Protein AF-A0A8H5BLG8-F1 (afdb_monomer_lite)

Secondary structure (DSSP, 8-state):
-----------HHHHHHHHHH--TTT-HHHHHHHHHHHTSTTS-TT--HHHHHHHHHHHHHHHHHHHS-----HHHHHHHHHHHHH-TT-----TT----HHHHHHHHHTT-GGGSTT-----S----SPPPP--------GGGGS------

Organism: NCBI:txid2480587

Sequence (152 aa):
MAESITTETRSTEEMLTAYGSYPFDTDEAYQQGLASILSGPSWGPNASQDAQEEIIRRTRVFYFNRVLGGSITIEQAREYEASLKSDPASAATNENRVLSFAELKELIETGNVDKIPNNKVIPEGLNDAPPSQSTAPARKKPWETVETHEST

pLDDT: mean 75.68, std 15.06, range [37.72, 92.94]

InterPro domains:
  IPR040554 Peroxisomal membrane protein PEX14-like, KPWE domain [PF17733] (97-145)
  IPR058841 PEX14-like, helix-turn-helix domain [PF25871] (14-83)

Radius of gyration: 33.03 Å; chains: 1; bounding box: 49×105×86 Å

Structure (mmCIF, N/CA/C/O backbone):
data_AF-A0A8H5BLG8-F1
#
_entry.id   AF-A0A8H5BLG8-F1
#
loop_
_atom_site.group_PDB
_atom_site.id
_atom_site.type_symbol
_atom_site.label_atom_id
_atom_site.label_alt_id
_atom_site.label_comp_id
_atom_site.label_asym_id
_atom_site.label_entity_id
_atom_site.label_seq_id
_atom_site.pdbx_PDB_ins_code
_atom_site.Cartn_x
_atom_site.Cartn_y
_atom_site.Cartn_z
_atom_site.occupancy
_atom_site.B_iso_or_equiv
_atom_site.auth_seq_id
_atom_site.auth_comp_id
_atom_site.auth_asym_id
_atom_site.auth_atom_id
_atom_site.pdbx_PDB_model_num
ATOM 1 N N . MET A 1 1 ? -17.818 29.704 -35.445 1.00 46.44 1 MET A N 1
ATOM 2 C CA . MET A 1 1 ? -17.826 28.258 -35.741 1.00 46.44 1 MET A CA 1
ATOM 3 C C . MET A 1 1 ? -16.412 27.751 -35.515 1.00 46.44 1 MET A C 1
ATOM 5 O O . MET A 1 1 ? -15.535 28.191 -36.242 1.00 46.44 1 MET A O 1
ATOM 9 N N . ALA A 1 2 ? -16.210 26.979 -34.447 1.00 40.97 2 ALA A N 1
ATOM 10 C CA . ALA A 1 2 ? -15.053 26.125 -34.127 1.00 40.97 2 ALA A CA 1
ATOM 11 C C . ALA A 1 2 ? -15.394 25.511 -32.751 1.00 40.97 2 ALA A C 1
ATOM 13 O O . ALA A 1 2 ? -15.283 26.184 -31.733 1.00 40.97 2 ALA A O 1
ATOM 14 N N . GLU A 1 3 ? -16.286 24.523 -32.730 1.00 39.25 3 GLU A N 1
ATOM 15 C CA . GLU A 1 3 ? -15.959 23.087 -32.716 1.00 39.25 3 GLU A CA 1
ATOM 16 C C . GLU A 1 3 ? -15.425 22.639 -31.351 1.00 39.25 3 GLU A C 1
ATOM 18 O O . GLU A 1 3 ? -14.270 22.828 -30.982 1.00 39.25 3 GLU A O 1
ATOM 23 N N . SER A 1 4 ? -16.370 22.086 -30.596 1.00 49.41 4 SER A N 1
ATOM 24 C CA . SER A 1 4 ? -16.250 21.467 -29.289 1.00 49.41 4 SER A CA 1
ATOM 25 C C . SER A 1 4 ? -15.364 20.222 -29.346 1.00 49.41 4 SER A C 1
ATOM 27 O O . SER A 1 4 ? -15.660 19.293 -30.094 1.00 49.41 4 SER A O 1
ATOM 29 N N . ILE A 1 5 ? -14.345 20.157 -28.490 1.00 47.31 5 ILE A N 1
ATOM 30 C CA . ILE A 1 5 ? -13.675 18.901 -28.137 1.00 47.31 5 ILE A CA 1
ATOM 31 C C . ILE A 1 5 ? -14.036 18.531 -26.697 1.00 47.31 5 ILE A C 1
ATOM 33 O O . ILE A 1 5 ? -13.345 18.857 -25.738 1.00 47.31 5 ILE A O 1
ATOM 37 N N . THR A 1 6 ? -15.176 17.864 -26.539 1.00 42.25 6 THR A N 1
ATOM 38 C CA . THR A 1 6 ? -15.516 17.134 -25.315 1.00 42.25 6 THR A CA 1
ATOM 39 C C . THR A 1 6 ? -14.705 15.841 -25.320 1.00 42.25 6 THR A C 1
ATOM 41 O O . THR A 1 6 ? -15.135 14.838 -25.880 1.00 42.25 6 THR A O 1
ATOM 44 N N . THR A 1 7 ? -13.498 15.866 -24.755 1.00 41.19 7 THR A N 1
ATOM 45 C CA . THR A 1 7 ? -12.763 14.637 -24.434 1.00 41.19 7 THR A CA 1
ATOM 46 C C . THR A 1 7 ? -13.150 14.194 -23.031 1.00 41.19 7 THR A C 1
ATOM 48 O O . THR A 1 7 ? -12.825 14.850 -22.046 1.00 41.19 7 THR A O 1
ATOM 51 N N . GLU A 1 8 ? -13.888 13.095 -22.996 1.00 45.09 8 GLU A N 1
ATOM 52 C CA . GLU A 1 8 ? -14.345 12.309 -21.855 1.00 45.09 8 GLU A CA 1
ATOM 53 C C . GLU A 1 8 ? -13.247 12.082 -20.798 1.00 45.09 8 GLU A C 1
ATOM 55 O O . GLU A 1 8 ? -12.443 11.155 -20.879 1.00 45.09 8 GLU A O 1
ATOM 60 N N . THR A 1 9 ? -13.205 12.939 -19.777 1.00 51.31 9 THR A N 1
ATOM 61 C CA . THR A 1 9 ? -12.530 12.646 -18.510 1.00 51.31 9 THR A CA 1
ATOM 62 C C . THR A 1 9 ? -13.360 11.591 -17.787 1.00 51.31 9 THR A C 1
ATOM 64 O O . THR A 1 9 ? -14.336 11.936 -17.122 1.00 51.31 9 THR A O 1
ATOM 67 N N . ARG A 1 10 ? -13.003 10.304 -17.912 1.00 60.78 10 ARG A N 1
ATOM 68 C CA . ARG A 1 10 ? -13.408 9.309 -16.902 1.00 60.78 10 ARG A CA 1
ATOM 69 C C . ARG A 1 10 ? -13.079 9.900 -15.534 1.00 60.78 10 ARG A C 1
ATOM 71 O O . ARG A 1 10 ? -11.969 10.395 -15.347 1.00 60.78 10 ARG A O 1
ATOM 78 N N . SER A 1 11 ? -14.056 9.918 -14.637 1.00 78.88 11 SER A N 1
ATOM 79 C CA . SER A 1 11 ? -14.020 10.683 -13.395 1.00 78.88 11 SER A CA 1
ATOM 80 C C . SER A 1 11 ? -12.716 10.407 -12.639 1.00 78.88 11 SER A C 1
ATOM 82 O O . SER A 1 11 ? -12.423 9.265 -12.284 1.00 78.88 11 SER A O 1
ATOM 84 N N . THR A 1 12 ? -11.900 11.438 -12.414 1.00 80.12 12 THR A N 1
ATOM 85 C CA . THR A 1 12 ? -10.600 11.315 -11.730 1.00 80.12 12 THR A CA 1
ATOM 86 C C . THR A 1 12 ? -10.736 10.621 -10.372 1.00 80.12 12 THR A C 1
ATOM 88 O O . THR A 1 12 ? -9.869 9.850 -9.974 1.00 80.12 12 THR A O 1
ATOM 91 N N . GLU A 1 13 ? -11.855 10.850 -9.686 1.00 80.94 13 GLU A N 1
ATOM 92 C CA . GLU A 1 13 ? -12.243 10.183 -8.441 1.00 80.94 13 GLU A CA 1
ATOM 93 C C . GLU A 1 13 ? -12.388 8.658 -8.578 1.00 80.94 13 GLU A C 1
ATOM 95 O O . GLU A 1 13 ? -11.890 7.914 -7.732 1.00 80.94 13 GLU A O 1
ATOM 100 N N . GLU A 1 14 ? -12.995 8.169 -9.662 1.00 83.69 14 GLU A N 1
ATOM 101 C CA . GLU A 1 14 ? -13.132 6.734 -9.928 1.00 83.69 14 GLU A CA 1
ATOM 102 C C . GLU A 1 14 ? -11.769 6.119 -10.236 1.00 83.69 14 GLU A C 1
ATOM 104 O O . GLU A 1 14 ? -11.456 5.026 -9.767 1.00 83.69 14 GLU A O 1
ATOM 109 N N . MET A 1 15 ? -10.916 6.848 -10.962 1.00 85.56 15 MET A N 1
ATOM 110 C CA . MET A 1 15 ? -9.547 6.412 -11.225 1.00 85.56 15 MET A CA 1
ATOM 111 C C . MET A 1 15 ? -8.707 6.357 -9.947 1.00 85.56 15 MET A C 1
ATOM 113 O O . MET A 1 15 ? -8.009 5.369 -9.737 1.00 85.56 15 MET A O 1
ATOM 117 N N . LEU A 1 16 ? -8.798 7.361 -9.071 1.00 86.31 16 LEU A N 1
ATOM 118 C CA . LEU A 1 16 ? -8.119 7.366 -7.770 1.00 86.31 16 LEU A CA 1
ATOM 119 C C . LEU A 1 16 ? -8.606 6.229 -6.868 1.00 86.31 16 LEU A C 1
ATOM 121 O O . LEU A 1 16 ? -7.799 5.556 -6.231 1.00 86.31 16 LEU A O 1
ATOM 125 N N . THR A 1 17 ? -9.910 5.957 -6.877 1.00 86.62 17 THR A N 1
ATOM 126 C CA . THR A 1 17 ? -10.500 4.833 -6.139 1.00 86.62 17 THR A CA 1
ATOM 127 C C . THR A 1 17 ? -10.006 3.488 -6.679 1.00 86.62 17 THR A C 1
ATOM 129 O O . THR A 1 17 ? -9.628 2.603 -5.907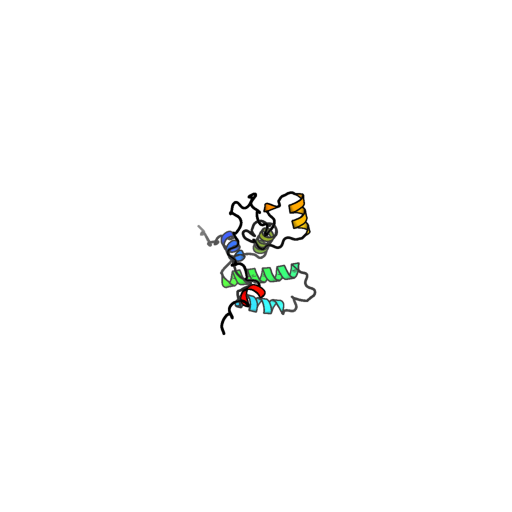 1.00 86.62 17 THR A O 1
ATOM 132 N N . ALA A 1 18 ? -9.949 3.337 -8.005 1.00 87.62 18 ALA A N 1
ATOM 133 C CA . ALA A 1 18 ? -9.407 2.150 -8.658 1.00 87.62 18 ALA A CA 1
ATOM 134 C C . ALA A 1 18 ? -7.902 1.982 -8.397 1.00 87.62 18 ALA A C 1
ATOM 136 O O . ALA A 1 18 ? -7.449 0.863 -8.178 1.00 87.62 18 ALA A O 1
ATOM 137 N N . TYR A 1 19 ? -7.140 3.080 -8.365 1.00 89.31 19 TYR A N 1
ATOM 138 C CA . TYR A 1 19 ? -5.725 3.089 -7.993 1.00 89.31 19 TYR A CA 1
ATOM 139 C C . TYR A 1 19 ? -5.524 2.608 -6.552 1.00 89.31 19 TYR A C 1
ATOM 141 O O . TYR A 1 19 ? -4.691 1.737 -6.317 1.00 89.31 19 TYR A O 1
ATOM 149 N N . GLY A 1 20 ? -6.317 3.112 -5.602 1.00 86.12 20 GLY A N 1
ATOM 150 C CA . GLY A 1 20 ? -6.266 2.681 -4.202 1.00 86.12 20 GLY A CA 1
ATOM 151 C C . GLY A 1 20 ? -6.664 1.221 -3.987 1.00 86.12 20 GLY A C 1
ATOM 152 O O . GLY A 1 20 ? -6.122 0.556 -3.109 1.00 86.12 20 GLY A O 1
ATOM 153 N N . SER A 1 21 ? -7.582 0.712 -4.809 1.00 88.12 21 SER A N 1
ATOM 154 C CA . SER A 1 21 ? -8.068 -0.673 -4.732 1.00 88.12 21 SER A CA 1
ATOM 155 C C . SER A 1 21 ? -7.194 -1.672 -5.499 1.00 88.12 21 SER A C 1
ATOM 157 O O . SER A 1 21 ? -7.427 -2.879 -5.415 1.00 88.12 21 SER A O 1
ATOM 159 N N . TYR A 1 22 ? -6.213 -1.203 -6.275 1.00 87.44 22 TYR A N 1
ATOM 160 C CA . TYR A 1 22 ? -5.393 -2.070 -7.114 1.00 87.44 22 TYR A CA 1
ATOM 161 C C . TYR A 1 22 ? -4.366 -2.859 -6.282 1.00 87.44 22 TYR A C 1
ATOM 163 O O . TYR A 1 22 ? -3.590 -2.258 -5.531 1.00 87.44 22 TYR A O 1
ATOM 171 N N . PRO A 1 23 ? -4.277 -4.194 -6.435 1.00 89.19 23 PRO A N 1
ATOM 172 C CA . PRO A 1 23 ? -3.404 -5.020 -5.611 1.00 89.19 23 PRO A CA 1
ATOM 173 C C . PRO A 1 23 ? -1.967 -5.058 -6.163 1.00 89.19 23 PRO A C 1
ATOM 175 O O . PRO A 1 23 ? -1.483 -6.083 -6.641 1.00 89.19 23 PRO A O 1
ATOM 178 N N . PHE A 1 24 ? -1.252 -3.932 -6.067 1.00 88.88 24 PHE A N 1
ATOM 179 C CA . PHE A 1 24 ? 0.145 -3.813 -6.519 1.00 88.88 24 PHE A CA 1
ATOM 180 C C . PHE A 1 24 ? 1.099 -4.824 -5.859 1.00 88.88 24 PHE A C 1
ATOM 182 O O . PHE A 1 24 ? 2.150 -5.120 -6.416 1.00 88.88 24 PHE A O 1
ATOM 189 N N . ASP A 1 25 ? 0.762 -5.337 -4.675 1.00 87.50 25 ASP A N 1
ATOM 190 C CA . ASP A 1 25 ? 1.608 -6.287 -3.944 1.00 87.50 25 ASP A CA 1
ATOM 191 C C . ASP A 1 25 ? 1.492 -7.730 -4.462 1.00 87.50 25 ASP A C 1
ATOM 193 O O . ASP A 1 25 ? 2.397 -8.529 -4.265 1.00 87.50 25 ASP A O 1
ATOM 197 N N . THR A 1 26 ? 0.404 -8.075 -5.158 1.00 90.12 26 THR A N 1
ATOM 198 C CA . THR A 1 26 ? 0.199 -9.432 -5.701 1.00 90.12 26 THR A CA 1
ATOM 199 C C . THR A 1 26 ? 0.407 -9.514 -7.210 1.00 90.12 26 THR A C 1
ATOM 201 O O . THR A 1 26 ? 0.393 -10.604 -7.773 1.00 90.12 26 THR A O 1
ATOM 204 N N . ASP A 1 27 ? 0.543 -8.375 -7.890 1.00 91.19 27 ASP A N 1
ATOM 205 C CA . ASP A 1 27 ? 0.772 -8.323 -9.333 1.00 91.19 27 ASP A CA 1
ATOM 206 C C . ASP A 1 27 ? 2.240 -8.639 -9.658 1.00 91.19 27 ASP A C 1
ATOM 208 O O . ASP A 1 27 ? 3.139 -7.820 -9.452 1.00 91.19 27 ASP A O 1
ATOM 212 N N . GLU A 1 28 ? 2.479 -9.834 -10.203 1.00 92.62 28 GLU A N 1
ATOM 213 C CA . GLU A 1 28 ? 3.821 -10.301 -10.556 1.00 92.62 28 GLU A CA 1
ATOM 214 C C . GLU A 1 28 ? 4.496 -9.426 -11.623 1.00 92.62 28 GLU A C 1
ATOM 216 O O . GLU A 1 28 ? 5.693 -9.151 -11.529 1.00 92.62 28 GLU A O 1
ATOM 221 N N . ALA A 1 29 ? 3.758 -8.949 -12.631 1.00 90.38 29 ALA A N 1
ATOM 222 C CA . ALA A 1 29 ? 4.325 -8.141 -13.711 1.00 90.38 29 ALA A CA 1
ATOM 223 C C . ALA A 1 29 ? 4.797 -6.778 -13.190 1.00 90.38 29 ALA A C 1
ATOM 225 O O . ALA A 1 29 ? 5.888 -6.309 -13.534 1.00 90.38 29 ALA A O 1
ATOM 226 N N . TYR A 1 30 ? 3.999 -6.169 -12.313 1.00 91.94 30 TYR A N 1
ATOM 227 C CA . TYR A 1 30 ? 4.363 -4.954 -11.604 1.00 91.94 30 TYR A CA 1
ATOM 228 C C . TYR A 1 30 ? 5.566 -5.181 -10.685 1.00 91.94 30 TYR A C 1
ATOM 230 O O . TYR A 1 30 ? 6.518 -4.403 -10.739 1.00 91.94 30 TYR A O 1
ATOM 238 N N . GLN A 1 31 ? 5.571 -6.248 -9.880 1.00 92.94 31 GLN A N 1
ATOM 239 C CA . GLN A 1 31 ? 6.671 -6.538 -8.956 1.00 92.94 31 GLN A CA 1
ATOM 240 C C . GLN A 1 31 ? 7.996 -6.806 -9.674 1.00 92.94 31 GLN A C 1
ATOM 242 O O . GLN A 1 31 ? 9.032 -6.304 -9.239 1.00 92.94 31 GLN A O 1
ATOM 247 N N . GLN A 1 32 ? 7.979 -7.535 -10.792 1.00 91.38 32 GLN A N 1
ATOM 248 C CA . GLN A 1 32 ? 9.171 -7.740 -11.620 1.00 91.38 32 GLN A CA 1
ATOM 249 C C . GLN A 1 32 ? 9.694 -6.409 -12.184 1.00 91.38 32 GLN A C 1
ATOM 251 O O . GLN A 1 32 ? 10.895 -6.135 -12.132 1.00 91.38 32 GLN A O 1
ATOM 256 N N . GLY A 1 33 ? 8.797 -5.542 -12.669 1.00 89.8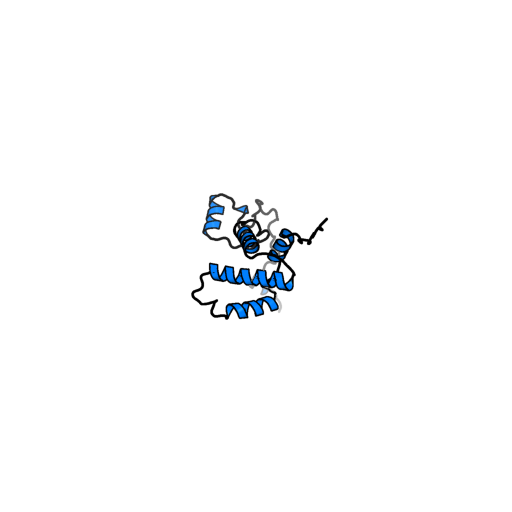1 33 GLY A N 1
ATOM 257 C CA . GLY A 1 33 ? 9.158 -4.200 -13.131 1.00 89.81 33 GLY A CA 1
ATOM 258 C C . GLY A 1 33 ? 9.723 -3.321 -12.011 1.00 89.81 33 GLY A C 1
ATOM 259 O O . GLY A 1 33 ? 10.746 -2.658 -12.194 1.00 89.81 33 GLY A O 1
ATOM 260 N N . LEU A 1 34 ? 9.103 -3.364 -10.831 1.00 90.38 34 LEU A N 1
ATOM 261 C CA . LEU A 1 34 ? 9.553 -2.647 -9.647 1.00 90.38 34 LEU A CA 1
ATOM 262 C C . LEU A 1 34 ? 10.943 -3.134 -9.225 1.00 90.38 34 LEU A C 1
ATOM 264 O O . LEU A 1 34 ? 11.833 -2.310 -9.065 1.00 90.38 34 LEU A O 1
ATOM 268 N N . ALA A 1 35 ? 11.181 -4.445 -9.143 1.00 88.62 35 ALA A N 1
ATOM 269 C CA . ALA A 1 35 ? 12.486 -5.011 -8.797 1.00 88.62 35 ALA A CA 1
ATOM 270 C C . ALA A 1 35 ? 13.607 -4.511 -9.726 1.00 88.62 35 ALA A C 1
ATOM 272 O O . ALA A 1 35 ? 14.691 -4.168 -9.253 1.00 88.62 35 ALA A O 1
ATOM 273 N N . SER A 1 36 ? 13.332 -4.371 -11.028 1.00 88.19 36 SER A N 1
ATOM 274 C CA . SER A 1 36 ? 14.289 -3.781 -11.970 1.00 88.19 36 SER A CA 1
ATOM 275 C C . SER A 1 36 ? 14.616 -2.320 -11.636 1.00 88.19 36 SER A C 1
ATOM 277 O O . SER A 1 36 ? 15.774 -1.922 -11.740 1.00 88.19 36 SER A O 1
ATOM 279 N N . ILE A 1 37 ? 13.634 -1.524 -11.205 1.00 87.88 37 ILE A N 1
ATOM 280 C CA . ILE A 1 37 ? 13.823 -0.117 -10.812 1.00 87.88 37 ILE A CA 1
ATOM 281 C C . ILE A 1 37 ? 14.570 -0.018 -9.472 1.00 87.88 37 ILE A C 1
ATOM 283 O O . ILE A 1 37 ? 15.475 0.805 -9.329 1.00 87.88 37 ILE A O 1
ATOM 287 N N . LEU A 1 38 ? 14.237 -0.891 -8.515 1.00 84.44 38 LEU A N 1
ATOM 288 C CA . LEU A 1 38 ? 14.871 -0.964 -7.193 1.00 84.44 38 LEU A CA 1
ATOM 289 C C . LEU A 1 38 ? 16.304 -1.513 -7.245 1.00 84.44 38 LEU A C 1
ATOM 291 O O . LEU A 1 38 ? 17.097 -1.255 -6.349 1.00 84.44 38 LEU A O 1
ATOM 295 N N . SER A 1 39 ? 16.659 -2.263 -8.287 1.00 82.00 39 SER A N 1
ATOM 296 C CA . SER A 1 39 ? 18.041 -2.703 -8.520 1.00 82.00 39 SER A CA 1
ATOM 297 C C . SER A 1 39 ? 18.932 -1.614 -9.137 1.00 82.00 39 SER A C 1
ATOM 299 O O . SER A 1 39 ? 20.146 -1.787 -9.248 1.00 82.00 39 SER A O 1
ATOM 301 N N . GLY A 1 40 ? 18.338 -0.491 -9.554 1.00 76.81 40 GLY A N 1
ATOM 302 C CA . GLY A 1 40 ? 19.045 0.620 -10.175 1.00 76.81 40 GLY A CA 1
ATOM 303 C C . GLY A 1 40 ? 19.868 1.457 -9.182 1.00 76.81 40 GLY A C 1
ATOM 304 O O . GLY A 1 40 ? 19.581 1.488 -7.987 1.00 76.81 40 GLY A O 1
ATOM 305 N N . PRO A 1 41 ? 20.858 2.226 -9.671 1.00 66.88 41 PRO A N 1
ATOM 306 C CA . PRO A 1 41 ? 21.762 3.030 -8.836 1.00 66.88 41 PRO A CA 1
ATOM 307 C C . PRO A 1 41 ? 21.058 4.152 -8.051 1.00 66.88 41 PRO A C 1
ATOM 309 O O . PRO A 1 41 ? 21.624 4.703 -7.111 1.00 66.88 41 PRO A O 1
ATOM 312 N N . SER A 1 42 ? 19.827 4.496 -8.434 1.00 64.38 42 SER A N 1
ATOM 313 C CA . SER A 1 42 ? 18.951 5.458 -7.759 1.00 64.38 42 SER A CA 1
ATOM 314 C C . SER A 1 42 ? 18.334 4.927 -6.460 1.00 64.38 42 SER A C 1
ATOM 316 O O . SER A 1 42 ? 17.895 5.722 -5.633 1.00 64.38 42 SER A O 1
ATOM 318 N N . TRP A 1 43 ? 18.314 3.607 -6.259 1.00 66.56 43 TRP A N 1
ATOM 319 C CA . TRP A 1 43 ? 17.848 2.958 -5.035 1.00 66.56 43 TRP A CA 1
ATOM 320 C C . TRP A 1 43 ? 19.062 2.465 -4.238 1.00 66.56 43 TRP A C 1
ATOM 322 O O . TRP A 1 43 ? 19.408 1.288 -4.203 1.00 66.56 43 TRP A O 1
ATOM 332 N N . GLY A 1 44 ? 19.791 3.415 -3.657 1.00 62.59 44 GLY A N 1
ATOM 333 C CA . GLY A 1 44 ? 20.944 3.122 -2.811 1.00 62.59 44 GLY A CA 1
ATOM 334 C C . GLY A 1 44 ? 20.553 2.931 -1.339 1.00 62.59 44 GLY A C 1
ATOM 335 O O . GLY A 1 44 ? 19.525 3.449 -0.906 1.00 62.59 44 GLY A O 1
ATOM 336 N N . PRO A 1 45 ? 21.415 2.302 -0.520 1.00 62.34 45 PRO A N 1
ATOM 337 C CA . PRO A 1 45 ? 21.225 2.189 0.933 1.00 62.34 45 PRO A CA 1
ATOM 338 C C . PRO A 1 45 ? 21.191 3.544 1.673 1.00 62.34 45 PRO A C 1
ATOM 340 O O . PRO A 1 45 ? 20.888 3.582 2.858 1.00 62.34 45 PRO A O 1
ATOM 343 N N . ASN A 1 46 ? 21.495 4.650 0.981 1.00 66.56 46 ASN A N 1
ATOM 344 C CA . ASN A 1 46 ? 21.426 6.020 1.499 1.00 66.56 46 ASN A CA 1
ATOM 345 C C . ASN A 1 46 ? 20.129 6.762 1.119 1.00 66.56 46 ASN A C 1
ATOM 347 O O . ASN A 1 46 ? 19.996 7.943 1.440 1.00 66.56 46 ASN A O 1
ATOM 351 N N . ALA A 1 47 ? 19.195 6.129 0.403 1.00 73.25 47 ALA A N 1
ATOM 352 C CA . ALA A 1 47 ? 17.921 6.761 0.081 1.00 73.25 47 ALA A CA 1
ATOM 353 C C . ALA A 1 47 ? 17.074 6.905 1.355 1.00 73.25 47 ALA A C 1
ATOM 355 O O . ALA A 1 47 ? 16.853 5.935 2.077 1.00 73.25 47 ALA A O 1
ATOM 356 N N . SER A 1 48 ? 16.597 8.118 1.641 1.00 80.31 48 SER A N 1
ATOM 357 C CA . SER A 1 48 ? 15.643 8.335 2.731 1.00 80.31 48 SER A CA 1
ATOM 358 C C . SER A 1 48 ? 14.324 7.620 2.441 1.00 80.31 48 SER A C 1
ATOM 360 O O . SER A 1 48 ? 13.927 7.495 1.283 1.00 80.31 48 SER A O 1
ATOM 362 N N . GLN A 1 49 ? 13.620 7.209 3.497 1.00 75.75 49 GLN A N 1
ATOM 363 C CA . GLN A 1 49 ? 12.328 6.526 3.386 1.00 75.75 49 GLN A CA 1
ATOM 364 C C . GLN A 1 49 ? 11.332 7.302 2.502 1.00 75.75 49 GLN A C 1
ATOM 366 O O . GLN A 1 49 ? 10.688 6.716 1.642 1.00 75.75 49 GLN A O 1
ATOM 371 N N . ASP A 1 50 ? 11.287 8.631 2.625 1.00 80.56 50 ASP A N 1
ATOM 372 C CA . ASP A 1 50 ? 10.439 9.497 1.793 1.00 80.56 50 ASP A CA 1
ATOM 373 C C . ASP A 1 50 ? 10.767 9.393 0.289 1.00 80.56 50 ASP A C 1
ATOM 375 O O . ASP A 1 50 ? 9.872 9.262 -0.546 1.00 80.56 50 ASP A O 1
ATOM 379 N N . ALA A 1 51 ? 12.055 9.340 -0.063 1.00 82.62 51 ALA A N 1
ATOM 380 C CA . ALA A 1 51 ? 12.491 9.169 -1.446 1.00 82.62 51 ALA A CA 1
ATOM 381 C C . ALA A 1 51 ? 12.115 7.782 -1.991 1.00 82.62 51 ALA A C 1
ATOM 383 O O . ALA A 1 51 ? 11.730 7.649 -3.153 1.00 82.62 51 ALA A O 1
ATOM 384 N N . GLN A 1 52 ? 12.184 6.747 -1.149 1.00 82.50 52 GLN A N 1
ATOM 385 C CA . GLN A 1 52 ? 11.742 5.398 -1.504 1.00 82.50 52 GLN A CA 1
ATOM 386 C C . GLN A 1 52 ? 10.231 5.352 -1.751 1.00 82.50 52 GLN A C 1
ATOM 388 O O . GLN A 1 52 ? 9.787 4.825 -2.772 1.00 82.50 52 GLN A O 1
ATOM 393 N N . GLU A 1 53 ? 9.444 5.952 -0.857 1.00 85.19 53 GLU A N 1
ATOM 394 C CA . GLU A 1 53 ? 7.992 6.076 -1.002 1.00 85.19 53 GLU A CA 1
ATOM 395 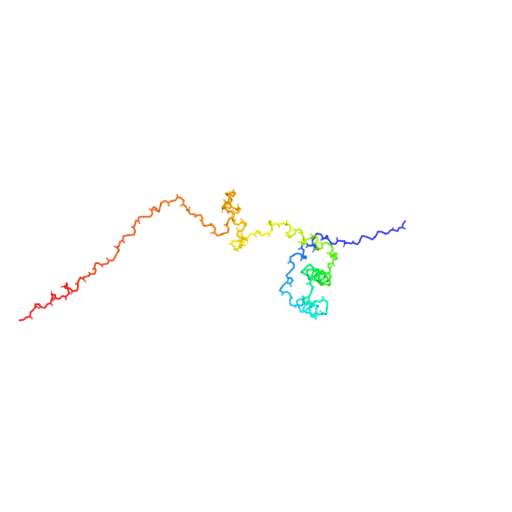C C . GLU A 1 53 ? 7.624 6.848 -2.277 1.00 85.19 53 GLU A C 1
ATOM 397 O O . GLU A 1 53 ? 6.696 6.467 -2.993 1.00 85.19 53 GLU A O 1
ATOM 402 N N . GLU A 1 54 ? 8.379 7.894 -2.617 1.00 87.19 54 GLU A N 1
ATOM 403 C CA . GLU A 1 54 ? 8.173 8.655 -3.844 1.00 87.19 54 GLU A CA 1
ATOM 404 C C . GLU A 1 54 ? 8.491 7.843 -5.110 1.00 87.19 54 GLU A C 1
ATOM 406 O O . GLU A 1 54 ? 7.715 7.872 -6.068 1.00 87.19 54 GLU A O 1
ATOM 411 N N . ILE A 1 55 ? 9.586 7.078 -5.123 1.00 88.31 55 ILE A N 1
ATOM 412 C CA . ILE A 1 55 ? 9.932 6.187 -6.243 1.00 88.31 55 ILE A CA 1
ATOM 413 C C . ILE A 1 55 ? 8.856 5.113 -6.431 1.00 88.31 55 ILE A C 1
ATOM 415 O O . ILE A 1 55 ? 8.423 4.862 -7.562 1.00 88.31 55 ILE A O 1
ATOM 419 N N . ILE A 1 56 ? 8.385 4.511 -5.336 1.00 89.62 56 ILE A N 1
ATOM 420 C CA . ILE A 1 56 ? 7.305 3.522 -5.376 1.00 89.62 56 ILE A CA 1
ATOM 421 C C . ILE A 1 56 ? 6.042 4.161 -5.960 1.00 89.62 56 ILE A C 1
ATOM 423 O O . ILE A 1 56 ? 5.484 3.631 -6.918 1.00 89.62 56 ILE A O 1
ATOM 427 N N . ARG A 1 57 ? 5.629 5.333 -5.463 1.00 91.31 57 ARG A N 1
ATOM 428 C CA . ARG A 1 57 ? 4.454 6.064 -5.966 1.00 91.31 57 ARG A CA 1
ATOM 429 C C . ARG A 1 57 ? 4.555 6.370 -7.456 1.00 91.31 57 ARG A C 1
ATOM 431 O O . ARG A 1 57 ? 3.619 6.101 -8.204 1.00 91.31 57 ARG A O 1
ATOM 438 N N . ARG A 1 58 ? 5.698 6.893 -7.907 1.00 90.25 58 ARG A N 1
ATOM 439 C CA . ARG A 1 58 ? 5.948 7.186 -9.328 1.00 90.25 58 ARG A CA 1
ATOM 440 C C . ARG A 1 58 ? 5.785 5.933 -10.186 1.00 90.25 58 ARG A C 1
ATOM 442 O O . ARG A 1 58 ? 5.144 5.990 -11.233 1.00 90.25 58 ARG A O 1
ATOM 449 N N . THR A 1 59 ? 6.312 4.804 -9.719 1.00 92.38 59 THR A N 1
ATOM 450 C CA . THR A 1 59 ? 6.200 3.513 -10.411 1.00 92.38 59 THR A CA 1
ATOM 451 C C . THR A 1 59 ? 4.754 3.016 -10.460 1.00 92.38 59 THR A C 1
ATOM 453 O O . THR A 1 59 ? 4.290 2.617 -11.528 1.00 92.38 59 THR A O 1
ATOM 456 N N . ARG A 1 60 ? 4.013 3.097 -9.344 1.00 91.31 60 ARG A N 1
ATOM 457 C CA . ARG A 1 60 ? 2.588 2.726 -9.271 1.00 91.31 60 ARG A CA 1
ATOM 458 C C . ARG A 1 60 ? 1.745 3.538 -10.246 1.00 91.31 60 ARG A C 1
ATOM 460 O O . ARG A 1 60 ? 1.017 2.959 -11.045 1.00 91.31 60 ARG A O 1
ATOM 467 N N . VAL A 1 61 ? 1.880 4.865 -10.219 1.00 92.19 61 VAL A N 1
ATOM 468 C CA . VAL A 1 61 ? 1.142 5.779 -11.108 1.00 92.19 61 VAL A CA 1
ATOM 469 C C . VAL A 1 61 ? 1.484 5.507 -12.569 1.00 92.19 61 VAL A C 1
ATOM 471 O O . VAL A 1 61 ? 0.590 5.411 -13.406 1.00 92.19 61 VAL A O 1
ATOM 474 N N . PHE A 1 62 ? 2.768 5.322 -12.885 1.00 91.62 62 PHE A N 1
ATOM 475 C CA . PHE A 1 62 ? 3.198 4.994 -14.241 1.00 91.62 62 PHE A CA 1
ATOM 476 C C . PHE A 1 62 ? 2.588 3.678 -14.736 1.00 91.62 62 PHE A C 1
ATOM 478 O O . PHE A 1 62 ? 2.044 3.632 -15.839 1.00 91.62 62 PHE A O 1
ATOM 485 N N . TYR A 1 63 ? 2.650 2.619 -13.926 1.00 91.94 63 TYR A N 1
ATOM 486 C CA . TYR A 1 63 ? 2.080 1.320 -14.275 1.00 91.94 63 TYR A CA 1
ATOM 487 C C . TYR A 1 63 ? 0.561 1.395 -14.435 1.00 91.94 63 TYR A C 1
ATOM 489 O O . TYR A 1 63 ? 0.029 0.934 -15.442 1.00 91.94 63 TYR A O 1
ATOM 497 N N . PHE A 1 64 ? -0.123 2.044 -13.492 1.00 91.12 64 PHE A N 1
ATOM 498 C CA . PHE A 1 64 ? -1.568 2.236 -13.525 1.00 91.12 64 PHE A CA 1
ATOM 499 C C . PHE A 1 64 ? -2.010 2.972 -14.796 1.00 91.12 64 PHE A C 1
ATOM 501 O O . PHE A 1 64 ? -2.880 2.498 -15.527 1.00 91.12 64 PHE A O 1
ATOM 508 N N . ASN A 1 65 ? -1.348 4.085 -15.120 1.00 90.75 65 ASN A N 1
ATOM 509 C CA . ASN A 1 65 ? -1.645 4.859 -16.322 1.00 90.75 65 ASN A CA 1
ATOM 510 C C . ASN A 1 65 ? -1.349 4.064 -17.603 1.00 90.75 65 ASN A C 1
ATOM 512 O O . ASN A 1 65 ? -2.103 4.130 -18.571 1.00 90.75 65 ASN A O 1
ATOM 516 N N . ARG A 1 66 ? -0.274 3.269 -17.602 1.00 88.12 66 ARG A N 1
ATOM 517 C CA . ARG A 1 66 ? 0.130 2.447 -18.748 1.00 88.12 66 ARG A CA 1
ATOM 518 C C . ARG A 1 66 ? -0.810 1.268 -19.006 1.00 88.12 66 ARG A C 1
ATOM 520 O O . ARG A 1 66 ? -1.076 0.970 -20.166 1.00 88.12 66 ARG A O 1
ATOM 527 N N . VAL A 1 67 ? -1.240 0.564 -17.960 1.00 83.94 67 VAL A N 1
ATOM 528 C CA . VAL A 1 67 ? -1.953 -0.722 -18.074 1.00 83.94 67 VAL A CA 1
ATOM 529 C C . VAL A 1 67 ? -3.464 -0.539 -18.019 1.00 83.94 67 VAL A C 1
ATOM 531 O O . VAL A 1 67 ? -4.177 -1.125 -18.828 1.00 83.94 67 VAL A O 1
ATOM 534 N N . LEU A 1 68 ? -3.960 0.293 -17.102 1.00 78.12 68 LEU A N 1
ATOM 535 C CA . LEU A 1 68 ? -5.396 0.510 -16.912 1.00 78.12 68 LEU A CA 1
ATOM 536 C C . LEU A 1 68 ? -5.934 1.690 -17.734 1.00 78.12 68 LEU A C 1
ATOM 538 O O . LEU A 1 68 ? -7.137 1.949 -17.732 1.00 78.12 68 LEU A O 1
ATOM 542 N N . GLY A 1 69 ? -5.057 2.397 -18.456 1.00 75.56 69 GLY A N 1
ATOM 543 C CA . GLY A 1 69 ? -5.427 3.582 -19.230 1.00 75.56 69 GLY A CA 1
ATOM 544 C C . GLY A 1 69 ? -5.847 4.752 -18.340 1.00 75.56 69 GLY A C 1
ATOM 545 O O . GLY A 1 69 ? -6.700 5.548 -18.731 1.00 75.56 69 GLY A O 1
ATOM 546 N N . GLY A 1 70 ? -5.294 4.819 -17.126 1.00 74.19 70 GLY A N 1
ATOM 547 C CA . GLY A 1 70 ? -5.489 5.929 -16.202 1.00 74.19 70 GLY A CA 1
ATOM 548 C C . GLY A 1 70 ? -4.753 7.200 -16.628 1.00 74.19 70 GLY A C 1
ATOM 549 O O . GLY A 1 70 ? -3.722 7.143 -17.298 1.00 74.19 70 GLY A O 1
ATOM 550 N N . SER A 1 71 ? -5.256 8.357 -16.199 1.00 82.50 71 SER A N 1
ATOM 551 C CA . SER A 1 71 ? -4.566 9.648 -16.323 1.00 82.50 71 SER A CA 1
ATOM 552 C C . SER A 1 71 ? -4.433 10.327 -14.960 1.00 82.50 71 SER A C 1
ATOM 554 O O . SER A 1 71 ? -4.829 11.478 -14.787 1.00 82.50 71 SER A O 1
ATOM 556 N N . ILE A 1 72 ? -3.923 9.592 -13.970 1.00 88.75 72 ILE A N 1
ATOM 557 C CA . ILE A 1 72 ? -3.695 10.119 -12.619 1.00 88.75 72 ILE A CA 1
ATOM 558 C C . ILE A 1 72 ? -2.306 10.758 -12.563 1.00 88.75 72 ILE A C 1
ATOM 560 O O . ILE A 1 72 ? -1.342 10.210 -13.108 1.00 88.75 72 ILE A O 1
ATOM 564 N N . THR A 1 73 ? -2.179 11.906 -11.897 1.00 90.62 73 THR A N 1
ATOM 565 C CA . THR A 1 73 ? -0.875 12.545 -11.666 1.00 90.62 73 THR A CA 1
ATOM 566 C C . THR A 1 73 ? -0.219 12.057 -10.373 1.00 90.62 73 THR A C 1
ATOM 568 O O . THR A 1 73 ? -0.870 11.559 -9.454 1.00 90.62 73 THR A O 1
ATOM 571 N N . ILE A 1 74 ? 1.105 12.217 -10.275 1.00 89.06 74 ILE A N 1
ATOM 572 C CA . ILE A 1 74 ? 1.863 11.856 -9.063 1.00 89.06 74 ILE A CA 1
ATOM 573 C C . ILE A 1 74 ? 1.358 12.649 -7.846 1.00 89.06 74 ILE A C 1
ATOM 575 O O . ILE A 1 74 ? 1.324 12.109 -6.743 1.00 89.06 74 ILE A O 1
ATOM 579 N N . GLU A 1 75 ? 0.947 13.904 -8.050 1.00 88.50 75 GLU A N 1
ATOM 580 C CA . GLU A 1 75 ? 0.403 14.775 -7.001 1.00 88.50 75 GLU A CA 1
ATOM 581 C C . GLU A 1 75 ? -0.934 14.248 -6.480 1.00 88.50 75 GLU A C 1
ATOM 583 O O . GLU A 1 75 ? -1.063 14.023 -5.281 1.00 88.50 75 GLU A O 1
ATOM 588 N N . GLN A 1 76 ? -1.864 13.901 -7.373 1.00 88.06 76 GLN A N 1
ATOM 589 C CA . GLN A 1 76 ? -3.164 13.344 -6.989 1.00 88.06 76 GLN A CA 1
ATOM 590 C C . GLN A 1 76 ? -3.026 12.021 -6.227 1.00 88.06 76 GLN A C 1
ATOM 592 O O . GLN A 1 76 ? -3.684 11.812 -5.210 1.00 88.06 76 GLN A O 1
ATOM 597 N N . ALA A 1 77 ? -2.136 11.133 -6.683 1.00 88.50 77 ALA A N 1
ATOM 598 C CA . ALA A 1 77 ? -1.844 9.892 -5.971 1.00 88.50 77 ALA A CA 1
ATOM 599 C C . ALA A 1 77 ? -1.217 10.157 -4.593 1.00 88.50 77 ALA A C 1
ATOM 601 O O . ALA A 1 77 ? -1.546 9.473 -3.628 1.00 88.50 77 ALA A O 1
ATOM 602 N N . ARG A 1 78 ? -0.344 11.169 -4.479 1.00 90.38 78 ARG A N 1
ATOM 603 C CA . ARG A 1 78 ? 0.267 11.570 -3.205 1.00 90.38 78 ARG A CA 1
ATOM 604 C C . ARG A 1 78 ? -0.775 12.095 -2.228 1.00 90.38 78 ARG A C 1
ATOM 606 O O . ARG A 1 78 ? -0.735 11.709 -1.067 1.00 90.38 78 ARG A O 1
ATOM 613 N N . GLU A 1 79 ? -1.674 12.960 -2.679 1.00 88.62 79 GLU A N 1
ATOM 614 C CA . GLU A 1 79 ? -2.756 13.511 -1.859 1.00 88.62 79 GLU A CA 1
ATOM 615 C C . GLU A 1 79 ? -3.721 12.415 -1.400 1.00 88.62 79 GLU A C 1
ATOM 617 O O . GLU A 1 79 ? -4.104 12.388 -0.235 1.00 88.62 79 GLU A O 1
ATOM 622 N N . TYR A 1 80 ? -4.045 11.467 -2.282 1.00 86.94 80 TYR A N 1
ATOM 623 C CA . TYR A 1 80 ? -4.885 10.313 -1.964 1.00 86.94 80 TYR A CA 1
ATOM 624 C C . TYR A 1 80 ? -4.215 9.334 -0.981 1.00 86.94 80 TYR A C 1
ATOM 626 O O . TYR A 1 80 ? -4.842 8.839 -0.049 1.00 86.94 80 TYR A O 1
ATOM 634 N N . GLU A 1 81 ? -2.915 9.068 -1.126 1.00 85.88 81 GLU A N 1
ATOM 635 C CA . GLU A 1 81 ? -2.170 8.268 -0.145 1.00 85.88 81 GLU A CA 1
ATOM 636 C C . GLU A 1 81 ? -1.989 9.014 1.184 1.00 85.88 81 GLU A C 1
ATOM 638 O O . GLU A 1 81 ? -2.019 8.392 2.245 1.00 85.88 81 GLU A O 1
ATOM 643 N N . ALA A 1 82 ? -1.807 10.337 1.144 1.00 84.88 82 ALA A N 1
ATOM 644 C CA . ALA A 1 82 ? -1.724 11.171 2.336 1.00 84.88 82 ALA A CA 1
ATOM 645 C C . ALA A 1 82 ? -3.061 11.202 3.079 1.00 84.88 82 ALA A C 1
ATOM 647 O O . ALA A 1 82 ? -3.055 11.065 4.298 1.00 84.88 82 ALA A O 1
ATOM 648 N N . SER A 1 83 ? -4.193 11.293 2.374 1.00 81.25 83 SER A N 1
ATOM 649 C CA . SER A 1 83 ? -5.515 11.211 2.996 1.00 81.25 83 SER A CA 1
ATOM 650 C C . SER A 1 83 ? -5.757 9.835 3.618 1.00 81.25 83 SER A C 1
ATOM 652 O O . SER A 1 83 ? -6.174 9.778 4.765 1.00 81.25 83 SER A O 1
ATOM 654 N N . LEU A 1 84 ? -5.370 8.735 2.961 1.00 73.75 84 LEU A N 1
ATOM 655 C CA . LEU A 1 84 ? -5.403 7.389 3.557 1.00 73.75 84 LEU A CA 1
ATOM 656 C C . LEU A 1 84 ? -4.519 7.255 4.808 1.00 73.75 84 LEU A C 1
ATOM 658 O O . LEU A 1 84 ? -4.878 6.549 5.747 1.00 73.75 84 LEU A O 1
ATOM 662 N N . LYS A 1 85 ? -3.355 7.913 4.834 1.00 70.81 85 LYS A N 1
ATOM 663 C CA . LYS A 1 85 ? -2.448 7.913 5.997 1.00 70.81 85 LYS A CA 1
ATOM 664 C C . LYS A 1 85 ? -2.923 8.834 7.121 1.00 70.81 85 LYS A C 1
ATOM 666 O O . LYS A 1 85 ? -2.621 8.571 8.282 1.00 70.81 85 LYS A O 1
ATOM 671 N N . SER A 1 86 ? -3.618 9.917 6.783 1.00 59.5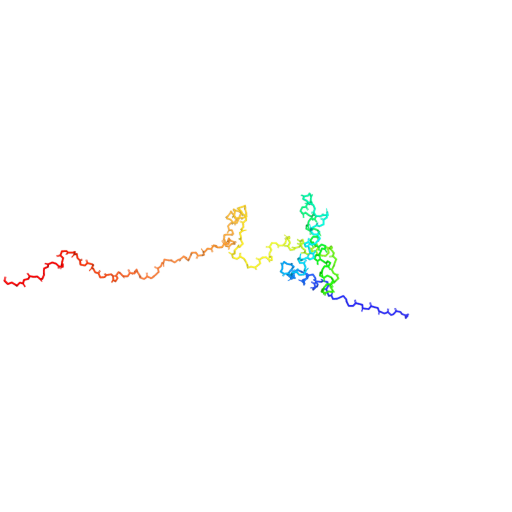3 86 SER A N 1
ATOM 672 C CA . SER A 1 86 ? -4.175 10.888 7.729 1.00 59.53 86 SER A CA 1
ATOM 673 C C . SER A 1 86 ? -5.550 10.494 8.261 1.00 59.53 86 SER A C 1
ATOM 675 O O . SER A 1 86 ? -5.971 11.053 9.271 1.00 59.53 86 SER A O 1
ATOM 677 N N . ASP A 1 87 ? -6.223 9.530 7.633 1.00 46.41 87 ASP A N 1
ATOM 678 C CA . ASP A 1 87 ? -7.515 9.015 8.064 1.00 46.41 87 ASP A CA 1
ATOM 679 C C . ASP A 1 87 ? -7.340 7.663 8.789 1.00 46.41 87 ASP A C 1
ATOM 681 O O . ASP A 1 87 ? -7.326 6.598 8.166 1.00 46.41 87 ASP A O 1
ATOM 685 N N . PRO A 1 88 ? -7.200 7.645 10.130 1.00 48.84 88 PRO A N 1
ATOM 686 C CA . PRO A 1 88 ? -7.132 6.400 10.896 1.00 48.84 88 PRO A CA 1
ATOM 687 C C . PRO A 1 88 ? -8.444 5.586 10.863 1.00 48.84 88 PRO A C 1
ATOM 689 O O . PRO A 1 88 ? -8.514 4.550 11.533 1.00 48.84 88 PRO A O 1
ATOM 692 N N . ALA A 1 89 ? -9.478 6.028 10.129 1.00 43.16 89 ALA A N 1
ATOM 693 C CA . ALA A 1 89 ? -10.831 5.480 10.179 1.00 43.16 89 ALA A CA 1
ATOM 694 C C . ALA A 1 89 ? -11.190 4.492 9.049 1.00 43.16 89 ALA A C 1
ATOM 696 O O . ALA A 1 89 ? -12.267 3.902 9.108 1.00 43.16 89 ALA A O 1
ATOM 697 N N . SER A 1 90 ? -10.306 4.223 8.074 1.00 42.19 90 SER A N 1
ATOM 698 C CA . SER A 1 90 ? -10.562 3.218 7.014 1.00 42.19 90 SER A CA 1
ATOM 699 C C . SER A 1 90 ? -9.894 1.849 7.236 1.00 42.19 90 SER A C 1
ATOM 701 O O . SER A 1 90 ? -9.795 1.032 6.326 1.00 42.19 90 SER A O 1
ATOM 703 N N . ALA A 1 91 ? -9.492 1.542 8.472 1.00 42.75 91 ALA A N 1
ATOM 704 C CA . ALA A 1 91 ? -9.223 0.169 8.915 1.00 42.75 91 ALA A CA 1
ATOM 705 C C . ALA A 1 91 ? -10.470 -0.419 9.600 1.00 42.75 91 ALA A C 1
ATOM 707 O O . ALA A 1 91 ? -10.418 -0.877 10.743 1.00 42.75 91 ALA A O 1
ATOM 708 N N . ALA A 1 92 ? -11.622 -0.349 8.930 1.00 41.75 92 ALA A N 1
ATOM 709 C CA . ALA A 1 92 ? -12.821 -1.033 9.385 1.00 41.75 92 ALA A CA 1
ATOM 710 C C . ALA A 1 92 ? -12.644 -2.542 9.159 1.00 41.75 92 ALA A C 1
ATOM 712 O O . ALA A 1 92 ? -12.504 -3.002 8.027 1.00 41.75 92 ALA A O 1
ATOM 713 N N . THR A 1 93 ? -12.703 -3.288 10.265 1.00 43.84 93 THR A N 1
ATOM 714 C CA . THR A 1 93 ? -12.565 -4.751 10.411 1.00 43.84 93 THR A CA 1
ATOM 715 C C . THR A 1 93 ? -11.133 -5.218 10.656 1.00 43.84 93 THR A C 1
ATOM 717 O O . THR A 1 93 ? -10.508 -5.859 9.818 1.00 43.84 93 THR A O 1
ATOM 720 N N . ASN A 1 94 ? -10.585 -4.920 11.835 1.00 49.25 94 ASN A N 1
ATOM 721 C CA . ASN A 1 94 ? -9.394 -5.634 12.278 1.00 49.25 94 ASN A CA 1
ATOM 722 C C . ASN A 1 94 ? -9.452 -5.909 13.782 1.00 49.25 94 ASN A C 1
ATOM 724 O O . ASN A 1 94 ? -8.792 -5.269 14.597 1.00 49.25 94 ASN A O 1
ATOM 728 N N . GLU A 1 95 ? -10.233 -6.932 14.118 1.00 54.31 95 GLU A N 1
ATOM 729 C CA . GLU A 1 95 ? -10.159 -7.723 15.354 1.00 54.31 95 GLU A CA 1
ATOM 730 C C . GLU A 1 95 ? -8.727 -8.187 15.721 1.00 54.31 95 GLU A C 1
ATOM 732 O O . GLU A 1 95 ? -8.485 -8.633 16.840 1.00 54.31 95 GLU A O 1
ATOM 737 N N . ASN A 1 96 ? -7.751 -7.993 14.826 1.00 53.78 96 ASN A N 1
ATOM 738 C CA . ASN A 1 96 ? -6.340 -8.308 15.004 1.00 53.78 96 ASN A CA 1
ATOM 739 C C . ASN A 1 96 ? -5.396 -7.082 14.876 1.00 53.78 96 ASN A C 1
ATOM 741 O O . ASN A 1 96 ? -4.188 -7.251 14.700 1.00 53.78 96 ASN A O 1
ATOM 745 N N . ARG A 1 97 ? -5.894 -5.834 14.959 1.00 65.38 97 ARG A N 1
ATOM 746 C CA . ARG A 1 97 ? -5.024 -4.639 14.953 1.00 65.38 97 ARG A CA 1
ATOM 747 C C . ARG A 1 97 ? -4.249 -4.554 16.264 1.00 65.38 97 ARG A C 1
ATOM 749 O O . ARG A 1 97 ? -4.810 -4.225 17.298 1.00 65.38 97 ARG A O 1
ATOM 756 N N . VAL A 1 98 ? -2.945 -4.796 16.222 1.00 70.38 98 VAL A N 1
ATOM 757 C CA . VAL A 1 98 ? -2.043 -4.489 17.341 1.00 70.38 98 VAL A CA 1
ATOM 758 C C . VAL A 1 98 ? -1.894 -2.971 17.470 1.00 70.38 98 VAL A C 1
ATOM 760 O O . VAL A 1 98 ? -1.342 -2.320 16.586 1.00 70.38 98 VAL A O 1
ATOM 763 N N . LEU A 1 99 ? -2.419 -2.403 18.557 1.00 76.38 99 LEU A N 1
ATOM 764 C CA . LEU A 1 99 ? -2.221 -0.996 18.915 1.00 76.38 99 LEU A CA 1
ATOM 765 C C . LEU A 1 99 ? -0.859 -0.827 19.614 1.00 76.38 99 LEU A C 1
ATOM 767 O O . LEU A 1 99 ? -0.378 -1.738 20.292 1.00 76.38 99 LEU A O 1
ATOM 771 N N . SER A 1 100 ? -0.232 0.342 19.461 1.00 82.38 100 SER A N 1
ATOM 772 C CA . SER A 1 100 ? 0.986 0.690 20.207 1.00 82.38 100 SER A CA 1
ATOM 773 C C . SER A 1 100 ? 0.694 0.776 21.709 1.00 82.38 100 SER A C 1
ATOM 775 O O . SER A 1 100 ? -0.409 1.139 22.111 1.00 82.38 100 SER A O 1
ATOM 777 N N . PHE A 1 101 ? 1.690 0.505 22.559 1.00 82.38 101 PHE A N 1
ATOM 778 C CA . PHE A 1 101 ? 1.541 0.588 24.018 1.00 82.38 101 PHE A CA 1
ATOM 779 C C . PHE A 1 101 ? 1.053 1.968 24.490 1.00 82.38 101 PHE A C 1
ATOM 781 O O . PHE A 1 101 ? 0.231 2.050 25.399 1.00 82.38 101 PHE A O 1
ATOM 788 N N . ALA A 1 102 ? 1.522 3.045 23.851 1.00 85.81 102 ALA A N 1
ATOM 789 C CA . ALA A 1 102 ? 1.071 4.403 24.157 1.00 85.81 102 ALA A CA 1
ATOM 790 C C . ALA A 1 102 ? -0.425 4.593 23.852 1.00 85.81 102 ALA A C 1
ATOM 792 O O . ALA A 1 102 ? -1.151 5.183 24.646 1.00 85.81 102 ALA A O 1
ATOM 793 N N . GLU A 1 103 ? -0.885 4.017 22.743 1.00 81.25 103 GLU A N 1
ATOM 794 C CA . GLU A 1 103 ? -2.268 4.094 22.268 1.00 81.25 103 GLU A CA 1
ATOM 795 C C . GLU A 1 103 ? -3.200 3.248 23.155 1.00 81.25 103 GLU A C 1
ATOM 797 O O . GLU A 1 103 ? -4.259 3.711 23.567 1.00 81.25 103 GLU A O 1
ATOM 802 N N . LEU A 1 104 ? -2.766 2.045 23.564 1.00 82.75 104 LEU A N 1
ATOM 803 C CA . LEU A 1 104 ? -3.475 1.239 24.568 1.00 82.75 104 LEU A CA 1
ATOM 804 C C . LEU A 1 104 ? -3.620 1.976 25.903 1.00 82.75 104 LEU A C 1
ATOM 806 O O . LEU A 1 104 ? -4.692 1.954 26.504 1.00 82.75 104 LEU A O 1
ATOM 810 N N . LYS A 1 105 ? -2.540 2.600 26.384 1.00 86.75 105 LYS A N 1
ATOM 811 C CA . LYS A 1 105 ? -2.540 3.317 27.663 1.00 86.75 105 LYS A CA 1
ATOM 812 C C . LYS A 1 105 ? -3.544 4.466 27.640 1.00 86.75 105 LYS A C 1
ATOM 814 O O . LYS A 1 105 ? -4.334 4.602 28.567 1.00 86.75 105 LYS A O 1
ATOM 819 N N . GLU A 1 106 ? -3.561 5.225 26.549 1.00 87.00 106 GLU A N 1
ATOM 820 C CA . GLU A 1 106 ? -4.514 6.311 26.346 1.00 87.00 106 GLU A CA 1
ATOM 821 C C . GLU A 1 106 ? -5.962 5.804 26.296 1.00 87.00 106 GLU A C 1
ATOM 823 O O . GLU A 1 106 ? -6.835 6.378 26.946 1.00 87.00 106 GLU A O 1
ATOM 828 N N . LEU A 1 107 ? -6.238 4.691 25.607 1.00 86.75 107 LEU A N 1
ATOM 829 C CA . LEU A 1 107 ? -7.582 4.096 25.576 1.00 86.75 107 LEU A CA 1
ATOM 830 C C . LEU A 1 107 ? -8.069 3.664 26.966 1.00 86.75 107 LEU A C 1
ATOM 832 O O . LEU A 1 107 ? -9.250 3.825 27.273 1.00 86.75 107 LEU A O 1
ATOM 836 N N . ILE A 1 108 ? -7.169 3.164 27.818 1.00 85.00 108 ILE A N 1
ATOM 837 C CA . ILE A 1 108 ? -7.486 2.795 29.203 1.00 85.00 108 ILE A CA 1
ATOM 838 C C . ILE A 1 108 ? -7.717 4.049 30.057 1.00 85.00 108 ILE A C 1
ATOM 840 O O . ILE A 1 108 ? -8.714 4.121 30.772 1.00 85.00 108 ILE A O 1
ATOM 844 N N . GLU A 1 109 ? -6.837 5.053 29.966 1.00 86.50 109 GLU A N 1
ATOM 845 C CA . GLU A 1 109 ? -6.952 6.306 30.732 1.00 86.50 109 GLU A CA 1
ATOM 846 C C . GLU A 1 109 ? -8.203 7.111 30.352 1.00 86.50 109 GLU A C 1
ATOM 848 O O . GLU A 1 109 ? -8.839 7.716 31.212 1.00 86.50 109 GLU A O 1
ATOM 853 N N . THR A 1 110 ? -8.586 7.090 29.076 1.00 85.94 110 THR A N 1
ATOM 854 C CA . THR A 1 110 ? -9.769 7.797 28.561 1.00 85.94 110 THR A CA 1
ATOM 855 C C . THR A 1 110 ? -11.072 7.011 28.729 1.00 85.94 110 THR A C 1
ATOM 857 O O . THR A 1 110 ? -12.137 7.525 28.390 1.00 85.94 110 THR A O 1
ATOM 860 N N . GLY A 1 111 ? -11.012 5.776 29.240 1.00 80.69 111 GLY A N 1
ATOM 861 C CA . GLY A 1 111 ? -12.181 4.921 29.459 1.00 80.69 111 GLY A CA 1
ATOM 862 C C . GLY A 1 111 ? -12.785 4.319 28.185 1.00 80.69 111 GLY A C 1
ATOM 863 O O . GLY A 1 111 ? -13.867 3.744 28.237 1.00 80.69 111 GLY A O 1
ATOM 864 N N . ASN A 1 112 ? -12.098 4.399 27.043 1.00 80.69 112 ASN A N 1
ATOM 865 C CA . ASN A 1 112 ? -12.539 3.836 25.763 1.00 80.69 112 ASN A CA 1
ATOM 866 C C . ASN A 1 112 ? -12.140 2.353 25.618 1.00 80.69 112 ASN A C 1
ATOM 868 O O . ASN A 1 112 ? -11.574 1.940 24.603 1.00 80.69 112 ASN A O 1
ATOM 872 N N . VAL A 1 113 ? -12.424 1.541 26.638 1.00 79.19 113 VAL A N 1
ATOM 873 C CA . VAL A 1 113 ? -11.996 0.132 26.714 1.00 79.19 113 VAL A CA 1
ATOM 874 C C . VAL A 1 113 ? -12.702 -0.787 25.709 1.00 79.19 113 VAL A C 1
ATOM 876 O O . VAL A 1 113 ? -12.151 -1.819 25.332 1.00 79.19 113 VAL A O 1
ATOM 879 N N . ASP A 1 114 ? -13.871 -0.398 25.196 1.00 76.94 114 ASP A N 1
ATOM 880 C CA . ASP A 1 114 ? -14.583 -1.110 24.122 1.00 76.94 114 ASP A CA 1
ATOM 881 C C . ASP A 1 114 ? -13.837 -1.096 22.780 1.00 76.94 114 ASP A C 1
ATOM 883 O O . ASP A 1 114 ? -14.072 -1.945 21.924 1.00 76.94 114 ASP A O 1
ATOM 887 N N . LYS A 1 115 ? -12.916 -0.145 22.584 1.00 75.38 115 LYS A N 1
ATOM 888 C CA . LYS A 1 115 ? -12.108 -0.037 21.359 1.00 75.38 115 LYS A CA 1
ATOM 889 C C . LYS A 1 115 ? -10.842 -0.893 21.406 1.00 75.38 115 LYS A C 1
ATOM 891 O O . LYS A 1 115 ? -10.091 -0.914 20.433 1.00 75.38 115 LYS A O 1
ATOM 896 N N . ILE A 1 116 ? -10.583 -1.572 22.526 1.00 75.25 116 ILE A N 1
ATOM 897 C CA . ILE A 1 116 ? -9.402 -2.416 22.687 1.00 75.25 116 ILE A CA 1
ATOM 898 C C . ILE A 1 116 ? -9.613 -3.728 21.907 1.00 75.25 116 ILE A C 1
ATOM 900 O O . ILE A 1 116 ? -10.580 -4.452 22.162 1.00 75.25 116 ILE A O 1
ATOM 904 N N . PRO A 1 117 ? -8.708 -4.070 20.973 1.00 73.81 117 PRO A N 1
ATOM 905 C CA . PRO A 1 117 ? -8.757 -5.324 20.230 1.00 73.81 117 PRO A CA 1
ATOM 906 C C . PRO A 1 117 ? -8.778 -6.533 21.170 1.00 73.81 117 PRO A C 1
ATOM 908 O O . PRO A 1 117 ? -8.069 -6.553 22.176 1.00 73.81 117 PRO A O 1
ATOM 911 N N . ASN A 1 118 ? -9.540 -7.570 20.815 1.00 67.69 118 ASN A N 1
ATOM 912 C CA . ASN A 1 118 ? -9.678 -8.810 21.594 1.00 67.69 118 ASN A CA 1
ATOM 913 C C . ASN A 1 118 ? -10.246 -8.639 23.017 1.00 67.69 118 ASN A C 1
ATOM 915 O O . ASN A 1 118 ? -10.105 -9.548 23.841 1.00 67.69 118 ASN A O 1
ATOM 919 N N . ASN A 1 119 ? -10.914 -7.522 23.320 1.00 73.38 119 ASN A N 1
ATOM 920 C CA . ASN A 1 119 ? -11.587 -7.364 24.602 1.00 73.38 119 ASN A CA 1
ATOM 921 C C . ASN A 1 119 ? -12.831 -8.268 24.659 1.00 73.38 119 ASN A C 1
ATOM 923 O O . ASN A 1 119 ? -13.834 -8.028 23.987 1.00 73.38 119 ASN A O 1
ATOM 927 N N . LYS A 1 120 ? -12.758 -9.358 25.428 1.00 75.44 120 LYS A N 1
ATOM 928 C CA . LYS A 1 120 ? -13.887 -10.275 25.607 1.00 75.44 120 LYS A CA 1
ATOM 929 C C . LYS A 1 120 ? -14.851 -9.688 26.630 1.00 75.44 120 LYS A C 1
ATOM 931 O O . LYS A 1 120 ? -14.487 -9.542 27.794 1.00 75.44 120 LYS A O 1
ATOM 936 N N . VAL A 1 121 ? -16.087 -9.417 26.211 1.00 74.62 121 VAL A N 1
ATOM 937 C CA . VAL A 1 121 ? -17.175 -9.052 27.126 1.00 74.62 121 VAL A CA 1
ATOM 938 C C . VAL A 1 121 ? -17.424 -10.235 28.055 1.00 74.62 121 VAL A C 1
ATOM 940 O O . VAL A 1 121 ? -17.889 -11.290 27.620 1.00 74.62 121 VAL A O 1
ATOM 943 N N . ILE A 1 122 ? -17.072 -10.077 29.329 1.00 73.62 122 ILE A N 1
ATOM 944 C CA . ILE A 1 122 ? -17.444 -11.036 30.365 1.00 73.62 122 ILE A CA 1
ATOM 945 C C . ILE A 1 122 ? -18.892 -10.704 30.729 1.00 73.62 122 ILE A C 1
ATOM 947 O O . ILE A 1 122 ? -19.134 -9.609 31.237 1.00 73.62 122 ILE A O 1
ATOM 951 N N . PRO A 1 123 ? -19.867 -11.581 30.442 1.00 73.56 123 PRO A N 1
ATOM 952 C CA . PRO A 1 123 ? -21.242 -11.312 30.826 1.00 73.56 123 PRO A CA 1
ATOM 953 C C . PRO A 1 123 ? -21.335 -11.176 32.350 1.00 73.56 123 PRO A C 1
ATOM 955 O O . PRO A 1 123 ? -20.793 -12.006 33.083 1.00 73.56 123 PRO A O 1
ATOM 958 N N . GLU A 1 124 ? -22.055 -10.156 32.824 1.00 73.75 124 GLU A N 1
ATOM 959 C CA . GLU A 1 124 ? -22.466 -10.021 34.228 1.00 73.75 124 GLU A CA 1
ATOM 960 C C . GLU A 1 124 ? -23.554 -11.056 34.556 1.00 73.75 124 GLU A C 1
ATOM 962 O O . GLU A 1 124 ? -24.722 -10.741 34.770 1.00 73.75 124 GLU A O 1
ATOM 967 N N . GLY A 1 125 ? -23.180 -12.332 34.525 1.00 76.12 125 GLY A N 1
ATOM 968 C CA . GLY A 1 125 ? -24.056 -13.452 34.825 1.00 76.12 125 GLY A CA 1
ATOM 969 C C . GLY A 1 125 ? -23.327 -14.462 35.692 1.00 76.12 125 GLY A C 1
ATOM 970 O O . GLY A 1 125 ? -22.279 -14.984 35.310 1.00 76.12 125 GLY A O 1
ATOM 971 N N . LEU A 1 126 ? -23.892 -14.760 36.862 1.00 76.81 126 LEU A N 1
ATOM 972 C CA . LEU A 1 126 ? -23.521 -15.966 37.589 1.00 76.81 126 LEU A CA 1
ATOM 973 C C . LEU A 1 126 ? -24.022 -17.158 36.766 1.00 76.81 126 LEU A C 1
ATOM 975 O O . LEU A 1 126 ? -25.161 -17.150 36.309 1.00 76.81 126 LEU A O 1
ATOM 979 N N . ASN A 1 127 ? -23.163 -18.148 36.530 1.00 75.75 127 ASN A N 1
ATOM 980 C CA . ASN A 1 127 ? -23.530 -19.336 35.764 1.00 75.75 127 ASN A CA 1
ATOM 981 C C . ASN A 1 127 ? -24.749 -20.023 36.412 1.00 75.75 127 ASN A C 1
ATOM 983 O O . ASN A 1 127 ? -24.626 -20.570 37.504 1.00 75.75 127 ASN A O 1
ATOM 987 N N . ASP A 1 128 ? -25.905 -19.966 35.744 1.00 78.31 128 ASP A N 1
ATOM 988 C CA . ASP A 1 128 ? -27.176 -20.532 36.226 1.00 78.31 128 ASP A CA 1
ATOM 989 C C . ASP A 1 128 ? -27.261 -22.051 35.996 1.00 78.31 128 ASP A C 1
ATOM 991 O O . ASP A 1 128 ? -28.179 -22.721 36.467 1.00 78.31 128 ASP A O 1
ATOM 995 N N . ALA A 1 129 ? -26.287 -22.631 35.281 1.00 79.06 129 ALA A N 1
ATOM 996 C CA . ALA A 1 129 ? -26.248 -24.067 35.082 1.00 79.06 129 ALA A CA 1
ATOM 997 C C . ALA A 1 129 ? -26.118 -24.780 36.442 1.00 79.06 129 ALA A C 1
ATOM 999 O O . ALA A 1 129 ? -25.234 -24.436 37.238 1.00 79.06 129 ALA A O 1
ATOM 1000 N N . PRO A 1 130 ? -26.949 -25.805 36.714 1.00 79.44 130 PRO A N 1
ATOM 1001 C CA . PRO A 1 130 ? -26.782 -26.612 37.908 1.00 79.44 130 PRO A CA 1
ATOM 1002 C C . PRO A 1 130 ? -25.371 -27.221 37.906 1.00 79.44 130 PRO A C 1
ATOM 1004 O O . PRO A 1 130 ? -24.881 -27.631 36.847 1.00 79.44 130 PRO A O 1
ATOM 1007 N N . PRO A 1 131 ? -24.695 -27.288 39.066 1.00 77.44 131 PRO A N 1
ATOM 1008 C CA . PRO A 1 131 ? -23.353 -27.845 39.148 1.00 77.44 131 PRO A CA 1
ATOM 1009 C C . PRO A 1 131 ? -23.343 -29.269 38.587 1.00 77.44 131 PRO A C 1
ATOM 1011 O O . PRO A 1 131 ? -24.243 -30.066 38.870 1.00 77.44 131 PRO A O 1
ATOM 1014 N N . SER A 1 132 ? -22.317 -29.593 37.800 1.00 83.94 132 SER A N 1
ATOM 1015 C CA . SER A 1 132 ? -22.151 -30.925 37.222 1.00 83.94 132 SER A CA 1
ATOM 1016 C C . SER A 1 132 ? -22.189 -31.995 38.315 1.00 83.94 132 SER A C 1
ATOM 1018 O O . SER A 1 132 ? -21.349 -32.015 39.215 1.00 83.94 132 SER A O 1
ATOM 1020 N N . GLN A 1 133 ? -23.163 -32.902 38.228 1.00 81.69 133 GLN A N 1
ATOM 1021 C CA . GLN A 1 133 ? -23.258 -34.058 39.115 1.00 81.69 133 GLN A CA 1
ATOM 1022 C C . GLN A 1 133 ? -22.192 -35.086 38.723 1.00 81.69 133 GLN A C 1
ATOM 1024 O O . GLN A 1 133 ? -22.089 -35.490 37.562 1.00 81.69 133 GLN A O 1
ATOM 1029 N N . SER A 1 134 ? -21.384 -35.520 39.692 1.00 79.62 134 SER A N 1
ATOM 1030 C CA . SER A 1 134 ? -20.380 -36.562 39.468 1.00 79.62 134 SER A CA 1
ATOM 1031 C C . SER A 1 134 ? -21.073 -37.883 39.120 1.00 79.62 134 SER A C 1
ATOM 1033 O O . SER A 1 134 ? -21.700 -38.502 39.972 1.00 79.62 134 SER A O 1
ATOM 1035 N N . THR A 1 135 ? -20.951 -38.327 37.865 1.00 80.12 135 THR A N 1
ATOM 1036 C CA . THR A 1 135 ? -21.421 -39.654 37.402 1.00 80.12 135 THR A CA 1
ATOM 1037 C C . THR A 1 135 ? -20.330 -40.726 37.567 1.00 80.12 135 THR A C 1
ATOM 1039 O O . THR A 1 135 ? -20.457 -41.850 37.087 1.00 80.12 135 THR A O 1
ATOM 1042 N N . ALA A 1 136 ? -19.218 -40.399 38.234 1.00 80.31 136 ALA A N 1
ATOM 1043 C CA . ALA A 1 136 ? -18.123 -41.341 38.407 1.00 80.31 136 ALA A CA 1
ATOM 1044 C C . ALA A 1 136 ? -18.562 -42.506 39.319 1.00 80.31 136 ALA A C 1
ATOM 1046 O O . ALA A 1 136 ? -18.949 -42.259 40.466 1.00 80.31 136 ALA A O 1
ATOM 1047 N N . PRO A 1 137 ? -18.484 -43.772 38.863 1.00 77.88 137 PRO A N 1
ATOM 1048 C CA . PRO A 1 137 ? -18.719 -44.909 39.739 1.00 77.88 137 PRO A CA 1
ATOM 1049 C C . PRO A 1 137 ? -17.668 -44.897 40.851 1.00 77.88 137 PRO A C 1
ATOM 1051 O O . PRO A 1 137 ? -16.479 -44.682 40.591 1.00 77.88 137 PRO A O 1
ATOM 1054 N N . ALA A 1 138 ? -18.097 -45.129 42.093 1.00 79.75 138 ALA A N 1
ATOM 1055 C CA . ALA A 1 138 ? -17.176 -45.255 43.212 1.00 79.75 138 ALA A CA 1
ATOM 1056 C C . ALA A 1 138 ? -16.161 -46.358 42.881 1.00 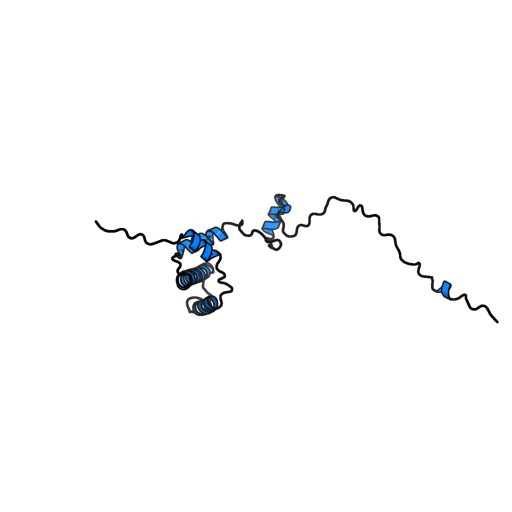79.75 138 ALA A C 1
ATOM 1058 O O . ALA A 1 138 ? -16.529 -47.521 42.694 1.00 79.75 138 ALA A O 1
ATOM 1059 N N . ARG A 1 139 ? -14.880 -45.989 42.751 1.00 80.88 139 ARG A N 1
ATOM 1060 C CA . ARG A 1 139 ? -13.818 -46.978 42.560 1.00 80.88 139 ARG A CA 1
ATOM 1061 C C . ARG A 1 139 ? -13.811 -47.858 43.798 1.00 80.88 139 ARG A C 1
ATOM 1063 O O . ARG A 1 139 ? -13.532 -47.371 44.893 1.00 80.88 139 ARG A O 1
ATOM 1070 N N . LYS A 1 140 ? -14.120 -49.139 43.599 1.00 79.75 140 LYS A N 1
ATOM 1071 C CA . LYS A 1 140 ? -13.993 -50.146 44.645 1.00 79.75 140 LYS A CA 1
ATOM 1072 C C . LYS A 1 140 ? -12.569 -50.118 45.154 1.00 79.75 140 LYS A C 1
ATOM 1074 O O . LYS A 1 140 ? -11.612 -50.057 44.372 1.00 79.75 140 LYS A O 1
ATOM 1079 N N . LYS A 1 141 ? -12.436 -50.086 46.470 1.00 84.19 141 LYS A N 1
ATOM 1080 C CA . LYS A 1 141 ? -11.119 -50.071 47.083 1.00 84.19 141 LYS A CA 1
ATOM 1081 C C . LYS A 1 141 ? -10.500 -51.458 46.862 1.00 84.19 141 LYS A C 1
ATOM 1083 O O . LYS A 1 141 ? -11.228 -52.447 46.839 1.00 84.19 141 LYS A O 1
ATOM 1088 N N . PRO A 1 142 ? -9.179 -51.574 46.659 1.00 71.62 142 PRO A N 1
ATOM 1089 C CA . PRO A 1 142 ? -8.550 -52.838 46.257 1.00 71.62 142 PRO A CA 1
ATOM 1090 C C . PRO A 1 142 ? -8.763 -53.988 47.259 1.00 71.62 142 PRO A C 1
ATOM 1092 O O . PRO A 1 142 ? -8.663 -55.150 46.885 1.00 71.62 142 PRO A O 1
ATOM 1095 N N . TRP A 1 143 ? -9.125 -53.679 48.505 1.00 70.19 143 TRP A N 1
ATOM 1096 C CA . TRP A 1 143 ? -9.508 -54.662 49.520 1.00 70.19 143 TRP A CA 1
ATOM 1097 C C . TRP A 1 143 ? -10.947 -55.194 49.397 1.00 70.19 143 TRP A C 1
ATOM 1099 O O . TRP A 1 143 ? -11.261 -56.199 50.012 1.00 70.19 143 TRP A O 1
ATOM 1109 N N . GLU A 1 144 ? -11.819 -54.589 48.584 1.00 67.69 144 GLU A N 1
ATOM 1110 C CA . GLU A 1 144 ? -13.174 -55.106 48.304 1.00 67.69 144 GLU A CA 1
ATOM 1111 C C . GLU A 1 144 ? -13.190 -56.184 47.205 1.00 67.69 144 GLU A C 1
ATOM 1113 O O . GLU A 1 144 ? -14.242 -56.730 46.888 1.00 67.69 144 GLU A O 1
ATOM 1118 N N . THR A 1 145 ? -12.042 -56.480 46.581 1.00 60.62 145 THR A N 1
ATOM 1119 C CA . THR A 1 145 ? -11.944 -57.453 45.469 1.00 60.62 145 THR A CA 1
ATOM 1120 C C . THR A 1 145 ? -11.369 -58.804 45.918 1.00 60.62 145 THR A C 1
ATOM 1122 O O . THR A 1 145 ? -11.176 -59.687 45.091 1.00 60.62 145 THR A O 1
ATOM 1125 N N . VAL A 1 146 ? -11.081 -58.979 47.214 1.00 60.56 146 VAL A N 1
ATOM 1126 C CA . VAL A 1 146 ? -10.371 -60.161 47.745 1.00 60.56 146 VAL A CA 1
ATOM 1127 C C . VAL A 1 146 ? -11.240 -61.147 48.537 1.00 60.56 146 VAL A C 1
ATOM 1129 O O . VAL A 1 146 ? -10.725 -62.178 48.951 1.00 60.56 146 VAL A O 1
ATOM 1132 N N . GLU A 1 147 ? -12.551 -60.931 48.679 1.00 61.62 147 GLU A N 1
ATOM 1133 C CA . GLU A 1 147 ? -13.430 -61.851 49.429 1.00 61.62 147 GLU A CA 1
ATOM 1134 C C . GLU A 1 147 ? -14.509 -62.518 48.563 1.00 61.62 147 GLU A C 1
ATOM 1136 O O . GLU A 1 147 ? -15.711 -62.364 48.766 1.00 61.62 147 GLU A O 1
ATOM 1141 N N . THR A 1 148 ? -14.087 -63.321 47.584 1.00 53.47 148 THR A N 1
ATOM 1142 C CA . THR A 1 148 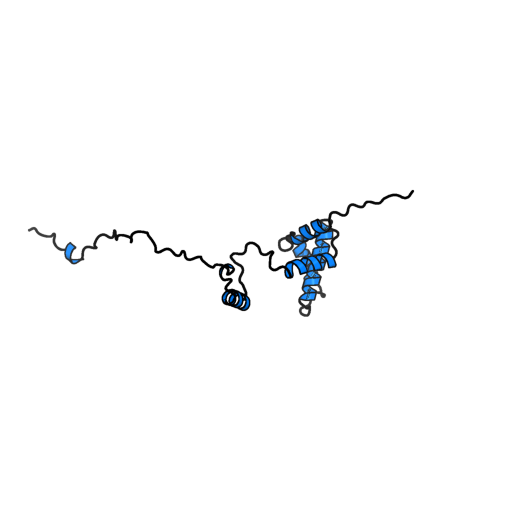? -14.934 -64.411 47.063 1.00 53.47 148 THR A CA 1
ATOM 1143 C C . THR A 1 148 ? -14.082 -65.634 46.724 1.00 53.47 148 THR A C 1
ATOM 1145 O O . THR A 1 148 ? -13.988 -66.053 45.578 1.00 53.47 148 THR A O 1
ATOM 1148 N N . HIS A 1 149 ? -13.435 -66.201 47.743 1.00 48.47 149 HIS A N 1
ATOM 1149 C CA . HIS A 1 149 ? -12.899 -67.564 47.705 1.00 48.47 149 HIS A CA 1
ATOM 1150 C C . HIS A 1 149 ? -13.234 -68.281 49.025 1.00 48.47 149 HIS A C 1
ATOM 1152 O O . HIS A 1 149 ? -12.358 -68.695 49.775 1.00 48.47 149 HIS A O 1
ATOM 1158 N N . GLU A 1 150 ? -14.531 -68.399 49.315 1.00 56.34 150 GLU A N 1
ATOM 1159 C CA . GLU A 1 150 ? -15.080 -69.499 50.113 1.00 56.34 150 GLU A CA 1
ATOM 1160 C C . GLU A 1 150 ? -15.261 -70.695 49.170 1.00 56.34 150 GLU A C 1
ATOM 1162 O O . GLU A 1 150 ? -16.001 -70.575 48.194 1.00 56.34 150 GLU A O 1
ATOM 1167 N N . SER A 1 151 ? -14.583 -71.816 49.446 1.00 43.88 151 SER A N 1
ATOM 1168 C CA . SER A 1 151 ? -15.048 -73.209 49.257 1.00 43.88 151 SER A CA 1
ATOM 1169 C C . SER A 1 151 ? -13.872 -74.155 49.005 1.00 43.88 151 SER A C 1
ATOM 1171 O O . SER A 1 151 ? -13.409 -74.294 47.871 1.00 43.88 151 SER A O 1
ATOM 1173 N N . THR A 1 152 ? -13.404 -74.832 50.054 1.00 37.72 152 THR A N 1
ATOM 1174 C CA . THR A 1 152 ? -13.411 -76.306 50.209 1.00 37.72 152 THR A CA 1
ATOM 1175 C C . THR A 1 152 ? -12.794 -76.657 51.556 1.00 37.72 152 THR A C 1
ATOM 1177 O O . THR A 1 152 ? -11.684 -76.157 51.838 1.00 37.72 152 THR A O 1
#

Foldseek 3Di:
DDDDDPDDDPPLVVLLVCLVVDCCVPDPVLVVVVVVVCPDPLNDPPDDPVNVVLSVLVSSCVCSCVPVVDDDDSVNNVVSVVVVVVDPPPPPDDLPDDDDPVRVVVCVVVVVCVPDRPDDPDDPDDPPDDPDDDPDDPPDDPVVVPPDPDDD